Protein AF-A0A482VJL3-F1 (afdb_monomer_lite)

Radius of gyration: 23.74 Å; chains: 1; bounding box: 54×58×51 Å

Sequence (150 aa):
MANFPRLYEHLLQVDWSFLYTYSNVNMACEITSKVSSTYPPWFTLKIITLLKQKEILHKRYKFSGYQLSYNEFKNLRVLIKSLISSSFRAYILKIENEIKVDPKKFWSFIKSKLYLNGVSYNKPQDILNAFAHFFSSIHVLSSPVNTIDG

Secondary structure (DSSP, 8-state):
---HHHHHHHHHHS--GGGGG-S-HHHHHHHHS----SS-TT--HHHHHHHHHHHHHHHHHHHH--HHHHHHHHHHHHHHHHHHHHHHHHHHHHHHHHHHH-HHHHHHHHHHH-EETTEE--SHHHHHHHHHHHHHHHHHTT--------

Foldseek 3Di:
DDDVVVVVVVVVPDDPVVVVVDPDPVVVVVVVPPPPPPDDPLDDPVLVVLVVLLVVLVVVCVVPVDVVSVVVNVVSVVVSVVSSVVSVVVVVVVVVVVCVVCVVVVVVVLQVVPCPVNDRDPDPVVSVVVVVVVVCVVPVVPDPPPPDDD

Organism: Asbolus verrucosus (NCBI:txid1661398)

pLDDT: mean 75.66, std 16.47, range [39.53, 97.31]

Structure (mmCIF, N/CA/C/O backbone):
data_AF-A0A482VJL3-F1
#
_entry.id   AF-A0A482VJL3-F1
#
loop_
_atom_site.group_PDB
_atom_site.id
_atom_site.type_symbol
_atom_site.label_atom_id
_atom_site.label_alt_id
_atom_site.label_comp_id
_atom_site.label_asym_id
_atom_site.label_entity_id
_atom_site.label_seq_id
_atom_site.pdbx_PDB_ins_code
_atom_site.Cartn_x
_atom_site.Cartn_y
_atom_site.Cartn_z
_atom_site.occupancy
_atom_site.B_iso_or_equiv
_atom_site.auth_seq_id
_atom_site.auth_comp_id
_atom_site.auth_asym_id
_atom_site.auth_atom_id
_atom_site.pdbx_PDB_model_num
ATOM 1 N N . MET A 1 1 ? 8.256 6.132 22.840 1.00 46.94 1 MET A N 1
ATOM 2 C CA . MET A 1 1 ? 9.296 7.178 22.944 1.00 46.94 1 MET A CA 1
ATOM 3 C C . MET A 1 1 ? 10.415 6.820 21.982 1.00 46.94 1 MET A C 1
ATOM 5 O O . MET A 1 1 ? 10.761 5.647 21.916 1.00 46.94 1 MET A O 1
ATOM 9 N N . ALA A 1 2 ? 10.902 7.766 21.179 1.00 51.94 2 ALA A N 1
ATOM 10 C CA . ALA A 1 2 ? 12.031 7.514 20.283 1.00 51.94 2 ALA A CA 1
ATOM 11 C C . ALA A 1 2 ? 13.329 7.397 21.105 1.00 51.94 2 ALA A C 1
ATOM 13 O O . ALA A 1 2 ? 13.525 8.156 22.052 1.00 51.94 2 ALA A O 1
ATOM 14 N N . ASN A 1 3 ? 14.182 6.423 20.777 1.00 65.81 3 ASN A N 1
ATOM 15 C CA . ASN A 1 3 ? 15.443 6.174 21.479 1.00 65.81 3 ASN A CA 1
ATOM 16 C C . ASN A 1 3 ? 16.564 6.998 20.826 1.00 65.81 3 ASN A C 1
ATOM 18 O O . ASN A 1 3 ? 17.280 6.521 19.947 1.00 65.81 3 ASN A O 1
ATOM 22 N N . PHE A 1 4 ? 16.654 8.265 21.229 1.00 77.19 4 PHE A N 1
ATOM 23 C CA . PHE A 1 4 ? 17.652 9.217 20.737 1.00 77.19 4 PHE A CA 1
ATOM 24 C C . PHE A 1 4 ? 19.110 8.837 21.060 1.00 77.19 4 PHE A C 1
ATOM 26 O O . PHE A 1 4 ? 19.948 9.023 20.180 1.00 77.19 4 PHE A O 1
ATOM 33 N N . PRO A 1 5 ? 19.439 8.250 22.231 1.00 81.00 5 PRO A N 1
ATOM 34 C CA . PRO A 1 5 ? 20.808 7.810 22.519 1.00 81.00 5 PRO A CA 1
ATOM 35 C C . PRO A 1 5 ? 21.346 6.806 21.494 1.00 81.00 5 PRO A C 1
ATOM 37 O O . PRO A 1 5 ? 22.438 6.975 20.960 1.00 81.00 5 PRO A O 1
ATOM 40 N N . ARG A 1 6 ? 20.533 5.811 21.124 1.00 66.50 6 ARG A N 1
ATOM 41 C CA . ARG A 1 6 ? 20.920 4.784 20.147 1.00 66.50 6 ARG A CA 1
ATOM 42 C C . ARG A 1 6 ? 21.071 5.331 18.724 1.00 66.50 6 ARG A C 1
ATOM 44 O O . ARG A 1 6 ? 21.872 4.819 17.949 1.00 66.50 6 ARG A O 1
ATOM 51 N N . LEU A 1 7 ? 20.303 6.366 18.375 1.00 70.06 7 LEU A N 1
ATOM 52 C CA . LEU A 1 7 ? 20.462 7.084 17.107 1.00 70.06 7 LEU A CA 1
ATOM 53 C C . LEU A 1 7 ? 21.831 7.778 17.050 1.00 70.06 7 LEU A C 1
ATOM 55 O O . LEU A 1 7 ? 22.505 7.721 16.026 1.00 70.06 7 LEU A O 1
ATOM 59 N N . TYR A 1 8 ? 22.235 8.411 18.152 1.00 77.69 8 TYR A N 1
ATOM 60 C CA . TYR A 1 8 ? 23.500 9.132 18.242 1.00 77.69 8 TYR A CA 1
ATOM 61 C C . TYR A 1 8 ? 24.704 8.191 18.128 1.00 77.69 8 TYR A C 1
ATOM 63 O O . TYR A 1 8 ? 25.619 8.461 17.356 1.00 77.69 8 TYR A O 1
ATOM 71 N N . GLU A 1 9 ? 24.659 7.037 18.800 1.00 80.06 9 GLU A N 1
ATOM 72 C CA . GLU A 1 9 ? 25.695 6.004 18.659 1.00 80.06 9 GLU A CA 1
ATOM 73 C C . GLU A 1 9 ? 25.826 5.500 17.218 1.00 80.06 9 GLU A C 1
ATOM 75 O O . GLU A 1 9 ? 26.934 5.382 16.701 1.00 80.06 9 GLU A O 1
ATOM 80 N N . HIS A 1 10 ? 24.701 5.266 16.536 1.00 75.06 10 HIS A N 1
ATOM 81 C CA . HIS A 1 10 ? 24.721 4.865 15.131 1.00 75.06 10 HIS A CA 1
ATOM 82 C C . HIS A 1 10 ? 25.331 5.941 14.226 1.00 75.06 10 HIS A C 1
ATOM 84 O O . HIS A 1 10 ? 26.103 5.605 13.335 1.00 75.06 10 HIS A O 1
ATOM 90 N N . LEU A 1 11 ? 25.016 7.220 14.446 1.00 78.00 11 LEU A N 1
ATOM 91 C CA . LEU A 1 11 ? 25.559 8.324 13.645 1.00 78.00 11 LEU A CA 1
ATOM 92 C C . LEU A 1 11 ? 27.071 8.508 13.836 1.00 78.00 11 LEU A C 1
ATOM 94 O O . LEU A 1 11 ? 27.753 8.899 12.890 1.00 78.00 11 LEU A O 1
ATOM 98 N N . LEU A 1 12 ? 27.591 8.203 15.027 1.00 79.81 12 LEU A N 1
ATOM 99 C CA . LEU A 1 12 ? 29.025 8.246 15.324 1.00 79.81 12 LEU A CA 1
ATOM 100 C C . LEU A 1 12 ? 29.810 7.095 14.679 1.00 79.81 12 LEU A C 1
ATOM 102 O O . LEU A 1 12 ? 30.992 7.256 14.395 1.00 79.81 12 LEU A O 1
ATOM 106 N N . GLN A 1 13 ? 29.170 5.945 14.456 1.00 80.38 13 GLN A N 1
ATOM 107 C CA . GLN A 1 13 ? 29.799 4.766 13.846 1.00 80.38 13 GLN A CA 1
ATOM 108 C C . GLN A 1 13 ? 29.743 4.763 12.313 1.00 80.38 13 GLN A C 1
ATOM 110 O O . GLN A 1 13 ? 30.404 3.941 11.678 1.00 80.38 13 GLN A O 1
ATOM 115 N N . VAL A 1 14 ? 28.947 5.646 11.705 1.00 79.81 14 VAL A N 1
ATOM 116 C CA . VAL A 1 14 ? 28.896 5.788 10.248 1.00 79.81 14 VAL A CA 1
ATOM 117 C C . VAL A 1 14 ? 30.185 6.449 9.770 1.00 79.81 14 VAL A C 1
ATOM 119 O O . VAL A 1 14 ? 30.550 7.526 10.231 1.00 79.81 14 VAL A O 1
ATOM 122 N N . ASP A 1 15 ? 30.865 5.805 8.824 1.00 79.31 15 ASP A N 1
ATOM 123 C CA . ASP A 1 15 ? 32.003 6.405 8.141 1.00 79.31 15 ASP A CA 1
ATOM 124 C C . ASP A 1 15 ? 31.515 7.525 7.212 1.00 79.31 15 ASP A C 1
ATOM 126 O O . ASP A 1 15 ? 30.824 7.281 6.221 1.00 79.31 15 ASP A O 1
ATOM 130 N N . TRP A 1 16 ? 31.866 8.764 7.551 1.00 77.88 16 TRP A N 1
ATOM 131 C CA . TRP A 1 16 ? 31.518 9.963 6.790 1.00 77.88 16 TRP A CA 1
ATOM 132 C C . TRP A 1 16 ? 32.571 10.328 5.739 1.00 77.88 16 TRP A C 1
ATOM 134 O O . TRP A 1 16 ? 32.409 11.336 5.049 1.00 77.88 16 TRP A O 1
ATOM 144 N N . SER A 1 17 ? 33.629 9.522 5.578 1.00 78.06 17 SER A N 1
ATOM 145 C CA . SER A 1 17 ? 34.719 9.765 4.626 1.00 78.06 17 SER A CA 1
ATOM 146 C C . SER A 1 17 ? 34.216 9.985 3.192 1.00 78.06 17 SER A C 1
ATOM 148 O O . SER A 1 17 ? 34.759 10.809 2.454 1.00 78.06 17 SER A O 1
ATOM 150 N N . PHE A 1 18 ? 33.104 9.338 2.820 1.00 70.69 18 PHE A N 1
ATOM 151 C CA . PHE A 1 18 ? 32.463 9.504 1.516 1.00 70.69 18 PHE A CA 1
ATOM 152 C C . PHE A 1 18 ? 32.008 10.946 1.240 1.00 70.69 18 PHE A C 1
ATOM 154 O O . PHE A 1 18 ? 31.962 11.343 0.078 1.00 70.69 18 PHE A O 1
ATOM 161 N N . LEU A 1 19 ? 31.705 11.763 2.255 1.00 64.62 19 LEU A N 1
ATOM 162 C CA . LEU A 1 19 ? 31.298 13.159 2.051 1.00 64.62 19 LEU A CA 1
ATOM 163 C C . LEU A 1 19 ? 32.433 14.026 1.496 1.00 64.62 19 LEU A C 1
ATOM 165 O O . LEU A 1 19 ? 32.165 14.950 0.734 1.00 64.62 19 LEU A O 1
ATOM 169 N N . TYR A 1 20 ? 33.690 13.684 1.787 1.00 70.50 20 TYR A N 1
ATOM 170 C CA . TYR A 1 20 ? 34.852 14.386 1.234 1.00 70.50 20 TYR A CA 1
ATOM 171 C C . TYR A 1 20 ? 35.055 14.124 -0.262 1.00 70.50 20 TYR A C 1
ATOM 173 O O . TYR A 1 20 ? 35.811 14.841 -0.912 1.00 70.50 20 TYR A O 1
ATOM 181 N N . THR A 1 21 ? 34.366 13.129 -0.830 1.00 71.31 21 THR A N 1
ATOM 182 C CA . THR A 1 21 ? 34.386 12.875 -2.279 1.00 71.31 21 THR A CA 1
ATOM 183 C C . THR A 1 21 ? 33.488 13.840 -3.059 1.00 71.31 21 THR A C 1
ATOM 185 O O . THR A 1 21 ? 33.606 13.933 -4.281 1.00 71.31 21 THR A O 1
ATOM 188 N N . TYR A 1 22 ? 32.629 14.606 -2.373 1.00 62.12 22 TYR A N 1
ATOM 189 C CA . TYR A 1 22 ? 31.725 15.571 -2.993 1.00 62.12 22 TYR A CA 1
ATOM 190 C C . TYR A 1 22 ? 32.236 16.998 -2.778 1.00 62.12 22 TYR A C 1
ATOM 192 O O . TYR A 1 22 ? 32.233 17.525 -1.671 1.00 62.12 22 TYR A O 1
ATOM 200 N N . SER A 1 23 ? 32.622 17.663 -3.866 1.00 65.75 23 SER A N 1
ATOM 201 C CA . SER A 1 23 ? 33.050 19.070 -3.855 1.00 65.75 23 SER A CA 1
ATOM 202 C C . SER A 1 23 ? 31.891 20.065 -3.712 1.00 65.75 23 SER A C 1
ATOM 204 O O . SER A 1 23 ? 32.115 21.248 -3.466 1.00 65.75 23 SER A O 1
ATOM 206 N N . ASN A 1 24 ? 30.645 19.603 -3.870 1.00 68.25 24 ASN A N 1
ATOM 207 C CA . ASN A 1 24 ? 29.449 20.437 -3.839 1.00 68.25 24 ASN A CA 1
ATOM 208 C C . ASN A 1 24 ? 28.467 19.943 -2.768 1.00 68.25 24 ASN A C 1
ATOM 210 O O . ASN A 1 24 ? 27.907 18.851 -2.877 1.00 68.25 24 ASN A O 1
ATOM 214 N N . VAL A 1 25 ? 28.218 20.789 -1.768 1.00 64.38 25 VAL A N 1
ATOM 215 C CA . VAL A 1 25 ? 27.311 20.529 -0.636 1.00 64.38 25 VAL A CA 1
ATOM 216 C C . VAL A 1 25 ? 25.893 20.169 -1.102 1.00 64.38 25 VAL A C 1
ATOM 218 O O . VAL A 1 25 ? 25.231 19.334 -0.487 1.00 64.38 25 VAL A O 1
ATOM 221 N N . ASN A 1 26 ? 25.443 20.713 -2.238 1.00 66.94 26 ASN A N 1
ATOM 222 C CA . ASN A 1 26 ? 24.121 20.406 -2.787 1.00 66.94 26 ASN A CA 1
ATOM 223 C C . ASN A 1 26 ? 24.018 18.964 -3.317 1.00 66.94 26 ASN A C 1
ATOM 225 O O . ASN A 1 26 ? 22.965 18.348 -3.167 1.00 66.94 26 ASN A O 1
ATOM 229 N N . MET A 1 27 ? 25.105 18.388 -3.855 1.00 61.97 27 MET A N 1
ATOM 230 C CA . MET A 1 27 ? 25.125 16.974 -4.272 1.00 61.97 27 MET A CA 1
ATOM 231 C C . MET A 1 27 ? 25.057 16.021 -3.072 1.00 61.97 27 MET A C 1
ATOM 233 O O . MET A 1 27 ? 24.396 14.987 -3.141 1.00 61.97 27 MET A O 1
ATOM 237 N N . ALA A 1 28 ? 25.680 16.381 -1.947 1.00 56.81 28 ALA A N 1
ATOM 238 C CA . ALA A 1 28 ? 25.589 15.591 -0.720 1.00 56.81 28 ALA A CA 1
ATOM 239 C C . ALA A 1 28 ? 24.162 15.601 -0.125 1.00 56.81 28 ALA A C 1
ATOM 241 O O . ALA A 1 28 ? 23.681 14.571 0.354 1.00 56.81 28 ALA A O 1
ATOM 242 N N . CYS A 1 29 ? 23.448 16.731 -0.214 1.00 57.81 29 CYS A N 1
ATOM 243 C CA . CYS A 1 29 ? 22.054 16.860 0.236 1.00 57.81 29 CYS A CA 1
ATOM 244 C C . CYS A 1 29 ? 21.039 16.058 -0.607 1.00 57.81 29 CYS A C 1
ATOM 246 O O . CYS A 1 29 ? 20.023 15.602 -0.076 1.00 57.81 29 CYS A O 1
ATOM 248 N N . GLU A 1 30 ? 21.279 15.832 -1.903 1.00 58.09 30 GLU A N 1
ATOM 249 C CA . GLU A 1 30 ? 20.399 14.985 -2.734 1.00 58.09 30 GLU A CA 1
ATOM 250 C C . GLU A 1 30 ? 20.393 13.514 -2.290 1.00 58.09 30 GLU A C 1
ATOM 252 O O . GLU A 1 30 ? 19.379 12.821 -2.409 1.00 58.09 30 GLU A O 1
ATOM 257 N N . ILE A 1 31 ? 21.508 13.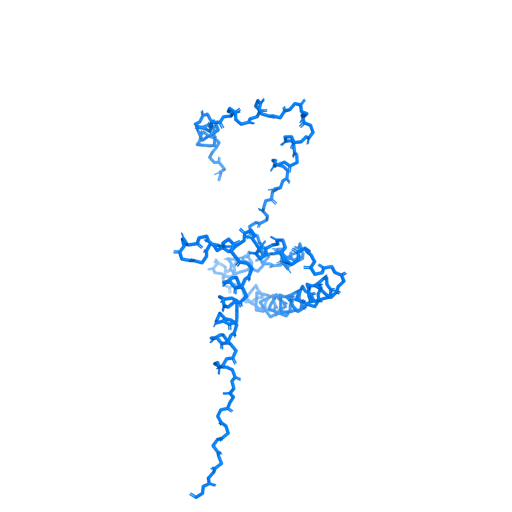028 -1.741 1.00 57.28 31 ILE A N 1
ATOM 258 C CA . ILE A 1 31 ? 21.644 11.638 -1.291 1.00 57.28 31 ILE A CA 1
ATOM 259 C C . ILE A 1 31 ? 20.891 11.426 0.029 1.00 57.28 31 ILE A C 1
ATOM 261 O O . ILE A 1 31 ? 20.217 10.411 0.203 1.00 57.28 31 ILE A O 1
ATOM 265 N N . THR A 1 32 ? 20.952 12.397 0.944 1.00 51.97 32 THR A N 1
ATOM 266 C CA . THR A 1 32 ? 20.336 12.305 2.279 1.00 51.97 32 THR A CA 1
ATOM 267 C C . THR A 1 32 ? 18.846 12.663 2.289 1.00 51.97 32 THR A C 1
ATOM 269 O O . THR A 1 32 ? 18.114 12.218 3.172 1.00 51.97 32 THR A O 1
ATOM 272 N N . SER A 1 33 ? 18.364 13.411 1.290 1.00 52.94 33 SER A N 1
ATOM 273 C CA . SER A 1 33 ? 16.950 13.803 1.153 1.00 52.94 33 SER A CA 1
ATOM 274 C C . SER A 1 33 ? 16.058 12.750 0.488 1.00 52.94 33 SER A C 1
ATOM 276 O O . SER A 1 33 ? 14.830 12.875 0.528 1.00 52.94 33 SER A O 1
ATOM 278 N N . LYS A 1 34 ? 16.624 11.660 -0.051 1.00 52.72 34 LYS A N 1
ATOM 279 C CA . LYS A 1 34 ? 15.858 10.457 -0.416 1.00 52.72 34 LYS A CA 1
ATOM 280 C C . LYS A 1 34 ? 15.434 9.711 0.846 1.00 52.72 34 LYS A C 1
ATOM 282 O O . LYS A 1 34 ? 15.902 8.613 1.142 1.00 52.72 34 LYS A O 1
ATOM 287 N N . VAL A 1 35 ? 14.490 10.292 1.582 1.00 51.25 35 VAL A N 1
ATOM 288 C CA . VAL A 1 35 ? 13.741 9.571 2.608 1.00 51.25 35 VAL A CA 1
ATOM 289 C C . VAL A 1 35 ? 12.961 8.484 1.879 1.00 51.25 35 VAL A C 1
ATOM 291 O O . VAL A 1 35 ? 11.911 8.729 1.284 1.00 51.25 35 VAL A O 1
ATOM 294 N N . SER A 1 36 ? 13.527 7.280 1.855 1.00 53.78 36 SER A N 1
ATOM 295 C CA . SER A 1 36 ? 12.839 6.116 1.320 1.00 53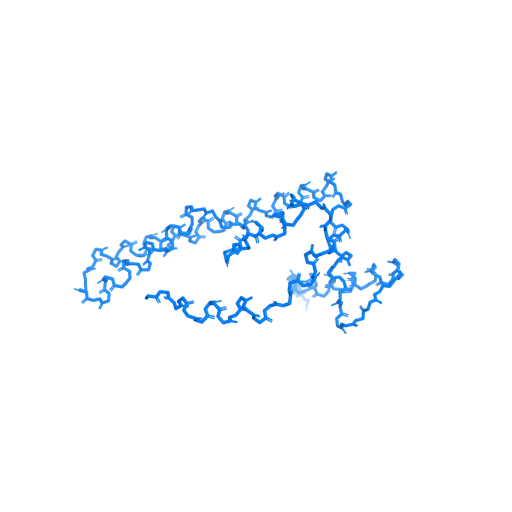.78 36 SER A CA 1
ATOM 296 C C . SER A 1 36 ? 11.572 5.917 2.146 1.00 53.78 36 SER A C 1
ATOM 298 O O . SER A 1 36 ? 11.604 5.674 3.352 1.00 53.78 36 SER A O 1
ATOM 300 N N . SER A 1 37 ? 10.424 6.122 1.506 1.00 66.56 37 SER A N 1
ATOM 301 C CA . SER A 1 37 ? 9.150 5.806 2.128 1.00 66.56 37 SER A CA 1
ATOM 302 C C . SER A 1 37 ? 9.170 4.325 2.501 1.00 66.56 37 SER A C 1
ATOM 304 O O . SER A 1 37 ? 9.371 3.471 1.641 1.00 66.56 37 SER A O 1
ATOM 306 N N . THR A 1 38 ? 8.921 4.009 3.774 1.00 84.19 38 THR A N 1
ATOM 307 C CA . THR A 1 38 ? 8.700 2.622 4.225 1.00 84.19 38 THR A CA 1
ATOM 308 C C . THR A 1 38 ? 7.488 1.991 3.529 1.00 84.19 38 THR A C 1
ATOM 310 O O . THR A 1 38 ? 7.335 0.773 3.508 1.00 84.19 38 THR A O 1
ATOM 313 N N . TYR A 1 39 ? 6.609 2.820 2.961 1.00 83.62 39 TYR A N 1
ATOM 314 C CA . TYR A 1 39 ? 5.463 2.377 2.184 1.00 83.62 39 TYR A CA 1
ATOM 315 C C . TYR A 1 39 ? 5.821 2.208 0.708 1.00 83.62 39 TYR A C 1
ATOM 317 O O . TYR A 1 39 ? 6.594 3.014 0.179 1.00 83.62 39 TYR A O 1
ATOM 325 N N . PRO A 1 40 ? 5.196 1.235 0.022 1.00 85.88 40 PRO A N 1
ATOM 326 C CA . PRO A 1 40 ? 5.362 1.061 -1.411 1.00 85.88 40 PRO A CA 1
ATOM 327 C C . PRO A 1 40 ? 5.078 2.345 -2.206 1.00 85.88 40 PRO A C 1
ATOM 329 O O . PRO A 1 40 ? 4.226 3.139 -1.805 1.00 85.88 40 PRO A O 1
ATOM 332 N N . PRO A 1 41 ? 5.708 2.534 -3.376 1.00 86.06 41 PRO A N 1
ATOM 333 C CA . PRO A 1 41 ? 5.583 3.763 -4.164 1.00 86.06 41 PRO A CA 1
ATOM 334 C C . PRO A 1 41 ? 4.161 4.042 -4.683 1.00 86.06 41 PRO A C 1
ATOM 336 O O . PRO A 1 41 ? 3.842 5.180 -5.011 1.00 86.06 41 PRO A O 1
ATOM 339 N N . TRP A 1 42 ? 3.283 3.033 -4.735 1.00 89.75 42 TRP A N 1
ATOM 340 C CA . TRP A 1 42 ? 1.869 3.195 -5.100 1.00 89.75 42 TRP A CA 1
ATOM 341 C C . TRP A 1 42 ? 0.953 3.528 -3.909 1.00 89.75 42 TRP A C 1
ATOM 343 O O . TRP A 1 42 ? -0.266 3.625 -4.074 1.00 89.75 42 TRP A O 1
ATOM 353 N N . PHE A 1 43 ? 1.491 3.682 -2.696 1.00 91.50 43 PHE A N 1
ATOM 354 C CA . PHE A 1 43 ? 0.712 4.117 -1.538 1.00 91.50 43 PHE A CA 1
ATOM 355 C C . PHE A 1 43 ? 0.626 5.640 -1.511 1.00 91.50 43 PHE A C 1
ATOM 357 O O . PHE A 1 43 ? 1.625 6.345 -1.415 1.00 91.50 43 PHE A O 1
ATOM 364 N N . THR A 1 44 ? -0.598 6.154 -1.538 1.00 91.31 44 THR A N 1
ATOM 365 C CA . THR A 1 44 ? -0.857 7.582 -1.359 1.00 91.31 44 THR A CA 1
ATOM 366 C C . THR A 1 44 ? -0.932 7.935 0.123 1.00 91.31 44 THR A C 1
ATOM 368 O O . THR A 1 44 ? -1.248 7.086 0.963 1.00 91.31 44 THR A O 1
ATOM 371 N N . LEU A 1 45 ? -0.737 9.216 0.455 1.00 91.00 45 LEU A N 1
ATOM 372 C CA . LEU A 1 45 ? -0.930 9.721 1.821 1.00 91.00 45 LEU A CA 1
ATOM 373 C C . LEU A 1 45 ? -2.301 9.329 2.387 1.00 91.00 45 LEU A C 1
ATOM 375 O O . LEU A 1 45 ? -2.393 8.938 3.546 1.00 91.00 45 LEU A O 1
ATOM 379 N N . LYS A 1 46 ? -3.344 9.335 1.548 1.00 93.44 46 LYS A N 1
ATOM 380 C CA . LYS A 1 46 ? -4.696 8.893 1.911 1.00 93.44 46 LYS A CA 1
ATOM 381 C C . LYS A 1 46 ? -4.747 7.421 2.338 1.00 93.44 46 LYS A C 1
ATOM 383 O O . LYS A 1 46 ? -5.396 7.094 3.324 1.00 93.44 46 LYS A O 1
ATOM 388 N N . ILE A 1 47 ? -4.074 6.520 1.621 1.00 94.31 47 ILE A N 1
ATOM 389 C CA . ILE A 1 47 ? -4.016 5.098 2.004 1.00 94.31 47 ILE A CA 1
ATOM 390 C C . ILE A 1 47 ? -3.311 4.951 3.357 1.00 94.31 47 ILE A C 1
ATOM 392 O O . ILE A 1 47 ? -3.782 4.221 4.228 1.00 94.31 47 ILE A O 1
ATOM 396 N N . ILE A 1 48 ? -2.215 5.686 3.554 1.00 93.88 48 ILE A N 1
ATOM 397 C CA . ILE A 1 48 ? -1.425 5.649 4.789 1.00 93.88 48 ILE A CA 1
ATOM 398 C C . ILE A 1 48 ? -2.238 6.175 5.982 1.00 93.88 48 ILE A C 1
ATOM 400 O O . ILE A 1 48 ? -2.229 5.562 7.051 1.00 93.88 48 ILE A O 1
ATOM 404 N N . THR A 1 49 ? -2.966 7.284 5.826 1.00 94.69 49 THR A N 1
ATOM 405 C CA . THR A 1 49 ? -3.813 7.832 6.897 1.00 94.69 49 THR A CA 1
ATOM 406 C C . THR A 1 49 ? -4.955 6.885 7.249 1.00 94.69 49 THR A C 1
ATOM 408 O O . THR A 1 49 ? -5.169 6.617 8.432 1.00 94.69 49 THR A O 1
ATOM 411 N N . LEU A 1 50 ? -5.623 6.299 6.251 1.00 94.94 50 LEU A N 1
ATOM 412 C CA . LEU A 1 50 ? -6.693 5.323 6.471 1.00 94.94 50 LEU A CA 1
ATOM 413 C C . LEU A 1 50 ? -6.179 4.051 7.160 1.00 94.94 50 LEU A C 1
ATOM 415 O O . LEU A 1 50 ? -6.847 3.531 8.051 1.00 94.94 50 LEU A O 1
ATOM 419 N N . LEU A 1 51 ? -4.981 3.566 6.813 1.00 94.81 51 LEU A N 1
ATOM 420 C CA . LEU A 1 51 ? -4.352 2.433 7.504 1.00 94.81 51 LEU A CA 1
ATOM 421 C C . LEU A 1 51 ? -4.139 2.725 8.991 1.00 94.81 51 LEU A C 1
ATOM 423 O O . LEU A 1 51 ? -4.499 1.898 9.829 1.00 94.81 51 LEU A O 1
ATOM 427 N N . LYS A 1 52 ? -3.628 3.915 9.329 1.00 94.50 52 LYS A N 1
ATOM 428 C CA . LYS A 1 52 ? -3.462 4.343 10.728 1.00 94.50 52 LYS A CA 1
ATOM 429 C C . LYS A 1 52 ? -4.807 4.430 11.453 1.00 94.50 52 LYS A C 1
ATOM 431 O O . LYS A 1 52 ? -4.937 3.905 12.556 1.00 94.50 52 LYS A O 1
ATOM 436 N N . GLN A 1 53 ? -5.816 5.037 10.828 1.00 94.56 53 GLN A N 1
ATOM 437 C CA . GLN A 1 53 ? -7.169 5.144 11.391 1.00 94.56 53 GLN A CA 1
ATOM 438 C C . GLN A 1 53 ? -7.805 3.769 11.630 1.00 94.56 53 GLN A C 1
ATOM 440 O O . GLN A 1 53 ? -8.356 3.522 12.703 1.00 94.56 53 GLN A O 1
ATOM 445 N N . LYS A 1 54 ? -7.657 2.840 10.679 1.00 95.69 54 LYS A N 1
ATOM 446 C CA . LYS A 1 54 ? -8.108 1.451 10.816 1.00 95.69 54 LYS A CA 1
ATOM 447 C C . LYS A 1 54 ? -7.470 0.774 12.033 1.00 95.69 54 LYS A C 1
ATOM 449 O O . LYS A 1 54 ? -8.167 0.087 12.776 1.00 95.69 54 LYS A O 1
ATOM 454 N N . GLU A 1 55 ? -6.166 0.949 12.249 1.00 94.69 55 GLU A N 1
ATOM 455 C CA . GLU A 1 55 ? -5.487 0.387 13.427 1.00 94.69 55 GLU A CA 1
ATOM 456 C C . GLU A 1 55 ? -5.998 0.988 14.741 1.00 94.69 55 GLU A C 1
ATOM 458 O O . GLU A 1 55 ? -6.206 0.257 15.709 1.00 94.69 55 GLU A O 1
ATOM 463 N N . ILE A 1 56 ? -6.252 2.299 14.779 1.00 94.50 56 ILE A N 1
ATOM 464 C CA . ILE A 1 56 ? -6.809 2.972 15.962 1.00 94.50 56 ILE A CA 1
ATOM 465 C C . ILE A 1 56 ? -8.195 2.412 16.302 1.00 94.50 56 ILE A C 1
ATOM 467 O O . ILE A 1 56 ? -8.441 2.057 17.454 1.00 94.50 56 ILE A O 1
ATOM 471 N N . LEU A 1 57 ? -9.082 2.277 15.312 1.00 93.38 57 LEU A N 1
ATOM 472 C CA . LEU A 1 57 ? -10.431 1.740 15.519 1.00 93.38 57 LEU A CA 1
ATOM 473 C C . LEU A 1 57 ? -10.417 0.280 15.967 1.00 93.38 57 LEU A C 1
ATOM 475 O O . LEU A 1 57 ? -11.175 -0.094 16.858 1.00 93.38 57 LEU A O 1
ATOM 479 N N . HIS A 1 58 ? -9.519 -0.534 15.411 1.00 92.56 58 HIS A N 1
ATOM 480 C CA . HIS A 1 58 ? -9.371 -1.922 15.836 1.00 92.56 58 HIS A CA 1
ATOM 481 C C . HIS A 1 58 ? -8.883 -2.026 17.284 1.00 92.56 58 HIS A C 1
ATOM 483 O O . HIS A 1 58 ? -9.420 -2.819 18.055 1.00 92.56 58 HIS A O 1
ATOM 489 N N . LYS A 1 59 ? -7.900 -1.202 17.675 1.00 93.75 59 LYS A N 1
ATOM 490 C CA . LYS A 1 59 ? -7.431 -1.117 19.066 1.00 93.75 59 LYS A CA 1
ATOM 491 C C . LYS A 1 59 ? -8.541 -0.652 20.004 1.00 93.75 59 LYS A C 1
ATOM 493 O O . LYS A 1 59 ? -8.730 -1.264 21.049 1.00 93.75 59 LYS A O 1
ATOM 498 N N . ARG A 1 60 ? -9.300 0.378 19.613 1.00 91.44 60 ARG A N 1
ATOM 499 C CA . ARG A 1 60 ? -10.456 0.868 20.374 1.00 91.44 60 ARG A CA 1
ATOM 500 C C . ARG A 1 60 ? -11.491 -0.237 20.563 1.00 91.44 60 ARG A C 1
ATOM 502 O O . ARG A 1 60 ? -11.871 -0.483 21.697 1.00 91.44 60 ARG A O 1
ATOM 509 N N . TYR A 1 61 ? -11.878 -0.942 19.499 1.00 93.56 61 TYR A N 1
ATOM 510 C CA . TYR A 1 61 ? -12.803 -2.074 19.595 1.00 93.56 61 TYR A CA 1
ATOM 511 C C . TYR A 1 61 ? -12.278 -3.175 20.523 1.00 93.56 61 TYR A C 1
ATOM 513 O O . TYR A 1 61 ? -13.017 -3.645 21.377 1.00 93.56 61 TYR A O 1
ATOM 521 N N . LYS A 1 62 ? -10.999 -3.554 20.413 1.00 93.25 62 LYS A N 1
ATOM 522 C CA . LYS A 1 62 ? -10.406 -4.562 21.306 1.00 93.25 62 LYS A CA 1
ATOM 523 C C . LYS A 1 62 ? -10.418 -4.149 22.777 1.00 93.25 62 LYS A C 1
ATOM 525 O O . LYS A 1 62 ? -10.487 -5.019 23.633 1.00 93.25 62 LYS A O 1
ATOM 530 N N . PHE A 1 63 ? -10.315 -2.853 23.056 1.00 92.06 63 PHE A N 1
ATOM 531 C CA . PHE A 1 63 ? -10.312 -2.331 24.418 1.00 92.06 63 PHE A CA 1
ATOM 532 C C . PHE A 1 63 ? -11.726 -2.150 24.985 1.00 92.06 63 PHE A C 1
ATOM 534 O O . PHE A 1 63 ? -11.984 -2.559 26.108 1.00 92.06 63 PHE A O 1
ATOM 541 N N . SER A 1 64 ? -12.641 -1.536 24.227 1.00 91.12 64 SER A N 1
ATOM 542 C CA . SER A 1 64 ? -13.975 -1.164 24.721 1.00 91.12 64 SER A CA 1
ATOM 543 C C . SER A 1 64 ? -15.101 -2.119 24.321 1.00 91.12 64 SER A C 1
ATOM 545 O O . SER A 1 64 ? -16.210 -1.976 24.822 1.00 91.12 64 SER A O 1
ATOM 547 N N . GLY A 1 65 ? -14.873 -3.034 23.375 1.00 89.38 65 GLY A N 1
ATOM 548 C CA . GLY A 1 65 ? -15.912 -3.896 22.798 1.00 89.38 65 GLY A CA 1
ATOM 549 C C . GLY A 1 65 ? -16.952 -3.153 21.948 1.00 89.38 65 GLY A C 1
ATOM 550 O O . GLY A 1 65 ? -17.959 -3.738 21.557 1.00 89.38 65 GLY A O 1
ATOM 551 N N . TYR A 1 66 ? -16.748 -1.863 21.653 1.00 90.38 66 TYR A N 1
ATOM 552 C CA . TYR A 1 66 ? -17.789 -1.038 21.042 1.00 90.38 66 TYR A CA 1
ATOM 553 C C . TYR A 1 66 ? -18.047 -1.395 19.572 1.00 90.38 66 TYR A C 1
ATOM 555 O O . TYR A 1 66 ? -17.181 -1.225 18.707 1.00 90.38 66 TYR A O 1
ATOM 563 N N . GLN A 1 67 ? -19.271 -1.831 19.275 1.00 92.94 67 GLN A N 1
ATOM 564 C CA . GLN A 1 67 ? -19.620 -2.392 17.970 1.00 92.94 67 GLN A CA 1
ATOM 565 C C . GLN A 1 67 ? -19.543 -1.380 16.819 1.00 92.94 67 GLN A C 1
ATOM 567 O O . GLN A 1 67 ? -19.181 -1.756 15.703 1.00 92.94 67 GLN A O 1
ATOM 572 N N . LEU A 1 68 ? -19.806 -0.090 17.069 1.00 92.62 68 LEU A N 1
ATOM 573 C CA . LEU A 1 68 ? -19.645 0.930 16.023 1.00 92.62 68 LEU A CA 1
ATOM 574 C C . LEU A 1 68 ? -18.189 1.022 15.553 1.00 92.62 68 LEU A C 1
ATOM 576 O O . LEU A 1 68 ? -17.941 1.059 14.352 1.00 92.62 68 LEU A O 1
ATOM 580 N N . SER A 1 69 ? -17.218 0.954 16.473 1.00 87.69 69 SER A N 1
ATOM 581 C CA . SER A 1 69 ? -15.793 0.965 16.112 1.00 87.69 69 SER A CA 1
ATOM 582 C C . SER A 1 69 ? -15.399 -0.254 15.275 1.00 87.69 69 SER A C 1
ATOM 584 O O . SER A 1 69 ? -14.546 -0.150 14.393 1.00 87.69 69 SER A O 1
ATOM 586 N N . TYR A 1 70 ? -16.038 -1.404 15.503 1.00 94.06 70 TYR A N 1
ATOM 587 C CA . TYR A 1 70 ? -15.825 -2.599 14.690 1.00 94.06 70 TYR A CA 1
ATOM 588 C C . TYR A 1 70 ? -16.436 -2.487 13.288 1.00 94.06 70 TYR A C 1
ATOM 590 O O . TYR A 1 70 ? -15.796 -2.862 12.301 1.00 94.06 70 TYR A O 1
ATOM 598 N N . ASN A 1 71 ? -17.646 -1.936 13.180 1.00 95.38 71 ASN A N 1
ATOM 599 C CA . ASN A 1 71 ? -18.291 -1.692 11.890 1.00 95.38 71 ASN A CA 1
ATOM 600 C C . ASN A 1 71 ? -17.493 -0.684 11.052 1.00 95.38 71 ASN A C 1
ATOM 602 O O . ASN A 1 71 ? -17.206 -0.943 9.883 1.00 95.38 71 ASN A O 1
ATOM 606 N N . GLU A 1 72 ? -17.037 0.414 11.657 1.00 94.88 72 GLU A N 1
ATOM 607 C CA . GLU A 1 72 ? -16.155 1.378 10.991 1.00 94.88 72 GLU A CA 1
ATOM 608 C C . GLU A 1 72 ? -14.823 0.743 10.570 1.00 94.88 72 GLU A C 1
ATOM 610 O O . GLU A 1 72 ? -14.369 0.945 9.443 1.00 94.88 72 GLU A O 1
ATOM 615 N N . PHE A 1 73 ? -14.219 -0.094 11.421 1.00 95.25 73 PHE A N 1
ATOM 616 C CA . PHE A 1 73 ? -13.019 -0.857 11.070 1.00 95.25 73 PHE A CA 1
ATOM 617 C C . PHE A 1 73 ? -13.232 -1.745 9.833 1.00 95.25 73 PHE A C 1
ATOM 619 O O . PHE A 1 73 ? -12.381 -1.765 8.935 1.00 95.25 73 PHE A O 1
ATOM 626 N N . LYS A 1 74 ? -14.359 -2.468 9.760 1.00 96.19 74 LYS A N 1
ATOM 627 C CA . LYS A 1 74 ? -14.715 -3.297 8.598 1.00 96.19 74 LYS A CA 1
ATOM 628 C C . LYS A 1 74 ? -14.844 -2.452 7.334 1.00 96.19 74 LYS A C 1
ATOM 630 O O . LYS A 1 74 ? -14.236 -2.794 6.318 1.00 96.19 74 LYS A O 1
ATOM 635 N N . ASN A 1 75 ? -15.558 -1.331 7.418 1.00 96.88 75 ASN A N 1
ATOM 636 C CA . ASN A 1 75 ? -15.751 -0.415 6.296 1.00 96.88 75 ASN A CA 1
ATOM 637 C C . ASN A 1 75 ? -14.411 0.138 5.792 1.00 96.88 75 ASN A C 1
ATOM 639 O O . ASN A 1 75 ? -14.125 0.086 4.593 1.00 96.88 75 ASN A O 1
ATOM 643 N N . LEU A 1 76 ? -13.532 0.568 6.705 1.00 96.62 76 LEU A N 1
ATOM 644 C CA . LEU A 1 76 ? -12.190 1.028 6.351 1.00 96.62 76 LEU A CA 1
ATOM 645 C C . LEU A 1 76 ? -11.350 -0.070 5.702 1.00 96.62 76 LEU A C 1
ATOM 647 O O . LEU A 1 76 ? -10.630 0.205 4.746 1.00 96.62 76 LEU A O 1
ATOM 651 N N . ARG A 1 77 ? -11.438 -1.321 6.169 1.00 96.12 77 ARG A N 1
ATOM 652 C CA . ARG A 1 77 ? -10.695 -2.439 5.568 1.00 96.12 77 ARG A CA 1
ATOM 653 C C . ARG A 1 77 ? -11.088 -2.655 4.104 1.00 96.12 77 ARG A C 1
ATOM 655 O O . ARG A 1 77 ? -10.204 -2.856 3.271 1.00 96.12 77 ARG A O 1
ATOM 662 N N . VAL A 1 78 ? -12.384 -2.597 3.792 1.00 97.25 78 VAL A N 1
ATOM 663 C CA . VAL A 1 78 ? -12.889 -2.727 2.415 1.00 97.25 78 VAL A CA 1
ATOM 664 C C . VAL A 1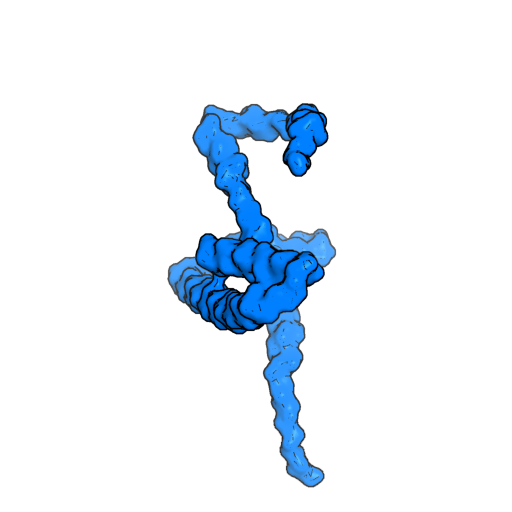 78 ? -12.422 -1.550 1.558 1.00 97.25 78 VAL A C 1
ATOM 666 O O . VAL A 1 78 ? -11.854 -1.760 0.484 1.00 97.25 78 VAL A O 1
ATOM 669 N N . LEU A 1 79 ? -12.572 -0.323 2.064 1.00 97.00 79 LEU A N 1
ATOM 670 C CA . LEU A 1 79 ? -12.143 0.893 1.373 1.00 97.00 79 LEU A CA 1
ATOM 671 C C . LEU A 1 79 ? -10.641 0.877 1.058 1.00 97.00 79 LEU A C 1
ATOM 673 O O . LEU A 1 79 ? -10.241 1.134 -0.075 1.00 97.00 79 LEU A O 1
ATOM 677 N N . ILE A 1 80 ? -9.806 0.540 2.043 1.00 96.94 80 ILE A N 1
ATOM 678 C CA . ILE A 1 80 ? -8.349 0.472 1.885 1.00 96.94 80 ILE A CA 1
ATOM 679 C C . ILE A 1 80 ? -7.969 -0.569 0.831 1.00 96.94 80 ILE A C 1
ATOM 681 O O . ILE A 1 80 ? -7.130 -0.283 -0.019 1.00 96.94 80 ILE A O 1
ATOM 685 N N . LYS A 1 81 ? -8.602 -1.751 0.842 1.00 96.19 81 LYS A N 1
ATOM 686 C CA . LYS A 1 81 ? -8.348 -2.795 -0.164 1.00 96.19 81 LYS A CA 1
ATOM 687 C C . LYS A 1 81 ? -8.635 -2.284 -1.580 1.00 96.19 81 LYS A C 1
ATOM 689 O O . LYS A 1 81 ? -7.812 -2.481 -2.472 1.00 96.19 81 LYS A O 1
ATOM 694 N N . SER A 1 82 ? -9.762 -1.596 -1.766 1.00 97.31 82 SER A N 1
ATOM 695 C CA . SER A 1 82 ? -10.139 -0.998 -3.053 1.00 97.31 82 SER A CA 1
ATOM 696 C C . SER A 1 82 ? -9.154 0.091 -3.499 1.00 97.31 82 SER A C 1
ATOM 698 O O . SER A 1 82 ? -8.685 0.086 -4.641 1.00 97.31 82 SER A O 1
ATOM 700 N N . LEU A 1 83 ? -8.764 0.985 -2.584 1.00 96.06 83 LEU A N 1
ATOM 701 C CA . LEU A 1 83 ? -7.813 2.059 -2.875 1.00 96.06 83 LEU A CA 1
ATOM 702 C C . LEU A 1 83 ? -6.427 1.529 -3.243 1.00 96.06 83 LEU A C 1
ATOM 704 O O . LEU A 1 83 ? -5.849 2.014 -4.209 1.00 96.06 83 LEU A O 1
ATOM 708 N N . ILE A 1 84 ? -5.915 0.531 -2.515 1.00 95.38 84 ILE A N 1
ATOM 709 C CA . ILE A 1 84 ? -4.619 -0.098 -2.815 1.00 95.38 84 ILE A CA 1
ATOM 710 C C . ILE A 1 84 ? -4.658 -0.779 -4.182 1.00 95.38 84 ILE A C 1
ATOM 712 O O . ILE A 1 84 ? -3.728 -0.623 -4.966 1.00 95.38 84 ILE A O 1
ATOM 716 N N . SER A 1 85 ? -5.729 -1.516 -4.488 1.00 94.06 85 SER A N 1
ATOM 717 C CA . SER A 1 85 ? -5.876 -2.168 -5.794 1.00 94.06 85 SER A CA 1
ATOM 718 C C . SER A 1 85 ? -5.893 -1.141 -6.931 1.00 94.06 85 SER A C 1
ATOM 720 O O . SER A 1 85 ? -5.175 -1.289 -7.920 1.00 94.06 85 SER A O 1
ATOM 722 N N . SER A 1 86 ? -6.642 -0.053 -6.750 1.00 95.69 86 SER A N 1
ATOM 723 C CA . SER A 1 86 ? -6.740 1.027 -7.734 1.00 95.69 86 SER A CA 1
ATOM 724 C C . SER A 1 86 ? -5.414 1.766 -7.917 1.00 95.69 86 SER A C 1
ATOM 726 O O . SER A 1 86 ? -5.006 2.026 -9.049 1.00 95.69 86 SER A O 1
ATOM 728 N N . SER A 1 87 ? -4.720 2.086 -6.820 1.00 93.62 87 SER A N 1
ATOM 729 C CA . SER A 1 87 ? -3.446 2.806 -6.871 1.00 93.62 87 SER A CA 1
ATOM 730 C C . SER A 1 87 ? -2.329 1.947 -7.453 1.00 93.62 87 SER A C 1
ATOM 732 O O . SER A 1 87 ? -1.521 2.450 -8.230 1.00 93.62 87 SER A O 1
ATOM 734 N N . PHE A 1 88 ? -2.328 0.646 -7.159 1.00 93.25 88 PHE A N 1
ATOM 735 C CA . PHE A 1 88 ? -1.419 -0.306 -7.782 1.00 93.25 88 PHE A CA 1
ATOM 736 C C . PHE A 1 88 ? -1.650 -0.390 -9.292 1.00 93.25 88 PHE A C 1
ATOM 738 O O . PHE A 1 88 ? -0.702 -0.248 -10.058 1.00 93.25 88 PHE A O 1
ATOM 745 N N . ARG A 1 89 ? -2.906 -0.519 -9.744 1.00 92.38 89 ARG A N 1
ATOM 746 C CA . ARG A 1 89 ? -3.222 -0.538 -11.182 1.00 92.38 89 ARG A CA 1
ATOM 747 C C . ARG A 1 89 ? -2.759 0.740 -11.882 1.00 92.38 89 ARG A C 1
ATOM 749 O O . ARG A 1 89 ? -2.148 0.668 -12.941 1.00 92.38 89 ARG A O 1
ATOM 756 N N . ALA A 1 90 ? -3.020 1.901 -11.283 1.00 92.00 90 ALA A N 1
ATOM 757 C CA . ALA A 1 90 ? -2.576 3.182 -11.828 1.00 92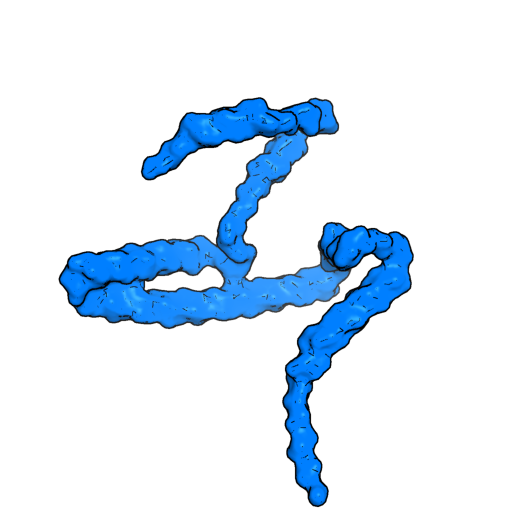.00 90 ALA A CA 1
ATOM 758 C C . ALA A 1 90 ? -1.044 3.283 -11.899 1.00 92.00 90 ALA A C 1
ATOM 760 O O . ALA A 1 90 ? -0.503 3.795 -12.875 1.00 92.00 90 ALA A O 1
ATOM 761 N N . TYR A 1 91 ? -0.345 2.769 -10.885 1.00 90.94 91 TYR A N 1
ATOM 762 C CA . TYR A 1 91 ? 1.112 2.717 -10.857 1.00 90.94 91 TYR A CA 1
ATOM 763 C C . TYR A 1 91 ? 1.688 1.816 -11.956 1.00 90.94 91 TYR A C 1
ATOM 765 O O . TYR A 1 91 ? 2.608 2.240 -12.650 1.00 90.94 91 TYR A O 1
ATOM 773 N N . ILE A 1 92 ? 1.118 0.624 -12.165 1.00 87.06 92 ILE A N 1
ATOM 774 C CA . ILE A 1 92 ? 1.528 -0.274 -13.254 1.00 87.06 92 ILE A CA 1
ATOM 775 C C . ILE A 1 92 ? 1.306 0.388 -14.614 1.00 87.06 92 ILE A C 1
ATOM 777 O O . ILE A 1 92 ? 2.250 0.485 -15.388 1.00 87.06 92 ILE A O 1
ATOM 781 N N . LEU A 1 93 ? 0.117 0.946 -14.868 1.00 89.69 93 LEU A N 1
ATOM 782 C CA . LEU A 1 93 ? -0.174 1.650 -16.124 1.00 89.69 93 LEU A CA 1
ATOM 783 C C . LEU A 1 93 ? 0.784 2.822 -16.370 1.00 89.69 93 LEU A C 1
ATOM 785 O O . LEU A 1 93 ? 1.217 3.057 -17.497 1.00 89.69 93 LEU A O 1
ATOM 789 N N . LYS A 1 94 ? 1.133 3.565 -15.313 1.00 87.25 94 LYS A N 1
ATOM 790 C CA . LYS A 1 94 ? 2.124 4.640 -15.390 1.00 87.25 94 LYS A CA 1
ATOM 791 C C . LYS A 1 94 ? 3.488 4.095 -15.810 1.00 87.25 94 LYS A C 1
ATOM 793 O O . LYS A 1 94 ? 4.075 4.638 -16.739 1.00 87.25 94 LYS A O 1
ATOM 798 N N . ILE A 1 95 ? 3.966 3.028 -15.171 1.00 83.19 95 ILE A N 1
ATOM 799 C CA . ILE A 1 95 ? 5.246 2.399 -15.520 1.00 83.19 95 ILE A CA 1
ATOM 800 C C . ILE A 1 95 ? 5.225 1.870 -16.951 1.00 83.19 95 ILE A C 1
ATOM 802 O O . ILE A 1 95 ? 6.157 2.129 -17.701 1.00 83.19 95 ILE A O 1
ATOM 806 N N . GLU A 1 96 ? 4.171 1.167 -17.356 1.00 84.38 96 GLU A N 1
ATOM 807 C CA . GLU A 1 96 ? 4.036 0.641 -18.718 1.00 84.38 96 GLU A CA 1
ATOM 808 C C . GLU A 1 96 ? 4.105 1.757 -19.765 1.00 84.38 96 GLU A C 1
ATOM 810 O O . GLU A 1 96 ? 4.780 1.619 -20.785 1.00 84.38 96 GLU A O 1
ATOM 815 N N . ASN A 1 97 ? 3.449 2.888 -19.503 1.00 84.25 97 ASN A N 1
ATOM 816 C CA . ASN A 1 97 ? 3.507 4.047 -20.387 1.00 84.25 97 ASN A CA 1
ATOM 817 C C . ASN A 1 97 ? 4.882 4.726 -20.363 1.00 84.25 97 ASN A C 1
ATOM 819 O O . ASN A 1 97 ? 5.387 5.102 -21.417 1.00 84.25 97 ASN A O 1
ATOM 823 N N . GLU A 1 98 ? 5.525 4.842 -19.201 1.00 81.19 98 GLU A N 1
ATOM 824 C CA . GLU A 1 98 ? 6.887 5.377 -19.091 1.00 81.19 98 GLU A CA 1
ATOM 825 C C . GLU A 1 98 ? 7.908 4.503 -19.833 1.00 81.19 98 GLU A C 1
ATOM 827 O O . GLU A 1 98 ? 8.800 5.041 -20.485 1.00 81.19 98 GLU A O 1
ATOM 832 N N . ILE A 1 99 ? 7.742 3.175 -19.820 1.00 79.25 99 ILE A N 1
ATOM 833 C CA . ILE A 1 99 ? 8.569 2.238 -20.595 1.00 79.25 99 ILE A CA 1
ATOM 834 C C . ILE A 1 99 ? 8.391 2.466 -22.101 1.00 79.25 99 ILE A C 1
ATOM 836 O O . ILE A 1 99 ? 9.376 2.437 -22.837 1.00 79.25 99 ILE A O 1
ATOM 840 N N . LYS A 1 100 ? 7.158 2.713 -22.569 1.00 74.00 100 LYS A N 1
ATOM 841 C CA . LYS A 1 100 ? 6.885 3.017 -23.987 1.00 74.00 100 LYS A CA 1
ATOM 842 C C . LYS A 1 100 ? 7.528 4.332 -24.433 1.00 74.00 100 LYS A C 1
ATOM 844 O O . LYS A 1 100 ? 7.966 4.428 -25.574 1.00 74.00 100 LYS A O 1
ATOM 849 N N . VAL A 1 101 ? 7.562 5.333 -23.552 1.00 75.69 101 VAL A N 1
ATOM 850 C CA . VAL A 1 101 ? 8.061 6.683 -23.860 1.00 75.69 101 VAL A CA 1
ATOM 851 C C . VAL A 1 101 ? 9.585 6.774 -23.750 1.00 75.69 101 VAL A C 1
ATOM 853 O O . VAL A 1 101 ? 10.221 7.394 -24.597 1.00 75.69 101 VAL A O 1
ATOM 856 N N . ASP A 1 102 ? 10.184 6.160 -22.730 1.00 71.25 102 ASP A N 1
ATOM 857 C CA . ASP A 1 102 ? 11.63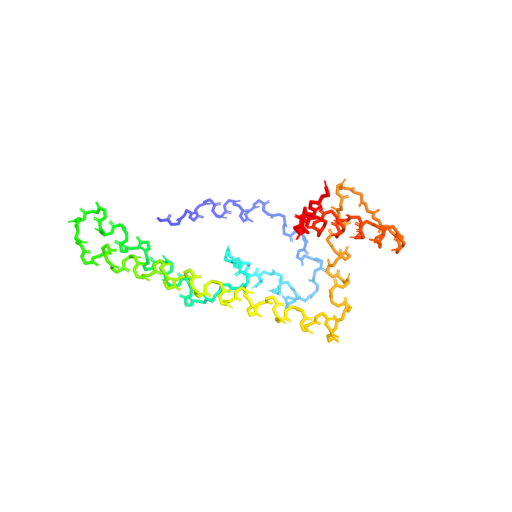2 6.176 -22.513 1.00 71.25 102 ASP A CA 1
ATOM 858 C C . ASP A 1 102 ? 12.147 4.800 -22.058 1.00 71.25 102 ASP A C 1
ATOM 860 O O . ASP A 1 102 ? 12.441 4.572 -20.875 1.00 71.25 102 ASP A O 1
ATOM 864 N N . PRO A 1 103 ? 12.323 3.861 -23.004 1.00 71.25 103 PRO A N 1
ATOM 865 C CA . PRO A 1 103 ? 12.836 2.534 -22.693 1.00 71.25 103 PRO A CA 1
ATOM 866 C C . PRO A 1 103 ? 14.264 2.572 -22.124 1.00 71.25 103 PRO A C 1
ATOM 868 O O . PRO A 1 103 ? 14.688 1.613 -21.478 1.00 71.25 103 PRO A O 1
ATOM 871 N N . LYS A 1 104 ? 15.029 3.666 -22.293 1.00 70.06 104 LYS A N 1
ATOM 872 C CA . LYS A 1 104 ? 16.402 3.760 -21.765 1.00 70.06 104 LYS A CA 1
ATOM 873 C C . LYS A 1 104 ? 16.427 3.771 -20.239 1.00 70.06 104 LYS A C 1
ATOM 875 O O . LYS A 1 104 ? 17.324 3.162 -19.658 1.00 70.06 104 LYS A O 1
ATOM 880 N N . LYS A 1 105 ? 15.449 4.401 -19.580 1.00 67.88 105 LYS A N 1
ATOM 881 C CA . LYS A 1 105 ? 15.330 4.376 -18.109 1.00 67.88 105 LYS A CA 1
ATOM 882 C C . LYS A 1 105 ? 15.039 2.977 -17.586 1.00 67.88 105 LYS A C 1
ATOM 884 O O . LYS A 1 105 ? 15.652 2.559 -16.606 1.00 67.88 105 LYS A O 1
ATOM 889 N N . PHE A 1 106 ? 14.174 2.238 -18.277 1.00 69.19 106 PHE A N 1
ATOM 890 C CA . PHE A 1 106 ? 13.905 0.836 -17.970 1.00 69.19 106 PHE A CA 1
ATOM 891 C C . PHE A 1 106 ? 15.172 -0.014 -18.099 1.00 69.19 106 PHE A C 1
ATOM 893 O O . PHE A 1 106 ? 15.547 -0.710 -17.158 1.00 69.19 106 PHE A O 1
ATOM 900 N N . TRP A 1 107 ? 15.893 0.105 -19.216 1.00 66.81 107 TRP A N 1
ATOM 901 C CA . TRP A 1 107 ? 17.135 -0.641 -19.424 1.00 66.81 107 TRP A CA 1
ATOM 902 C C . TRP A 1 107 ? 18.256 -0.224 -18.468 1.00 66.81 107 TRP A C 1
ATOM 904 O O . TRP A 1 107 ? 19.038 -1.073 -18.055 1.00 66.81 107 TRP A O 1
ATOM 914 N N . SER A 1 108 ? 18.327 1.048 -18.072 1.00 66.19 108 SER A N 1
ATOM 915 C CA . SER A 1 108 ? 19.248 1.522 -17.031 1.00 66.19 108 SER A CA 1
ATOM 916 C C . SER A 1 108 ? 18.926 0.897 -15.666 1.00 66.19 108 SER A C 1
ATOM 918 O O . SER A 1 108 ? 19.815 0.373 -14.994 1.00 66.19 108 SER A O 1
ATOM 920 N N . PHE A 1 109 ? 17.643 0.850 -15.292 1.00 65.69 109 PHE A N 1
ATOM 921 C CA . PHE A 1 109 ? 17.182 0.189 -14.070 1.00 65.69 109 PHE A CA 1
ATOM 922 C C . PHE A 1 109 ? 17.483 -1.317 -14.077 1.00 65.69 109 PHE A C 1
ATOM 924 O O . PHE A 1 109 ? 18.082 -1.824 -13.128 1.00 65.69 109 PHE A O 1
ATOM 931 N N . ILE A 1 110 ? 17.140 -2.018 -15.163 1.00 64.50 110 ILE A N 1
ATOM 932 C CA . ILE A 1 110 ? 17.443 -3.443 -15.365 1.00 64.50 110 ILE A CA 1
ATOM 933 C C . ILE A 1 110 ? 18.952 -3.688 -15.234 1.00 64.50 110 ILE A C 1
ATOM 935 O O . ILE A 1 110 ? 19.362 -4.539 -14.450 1.00 64.50 110 ILE A O 1
ATOM 939 N N . LYS A 1 111 ? 19.789 -2.889 -15.913 1.00 63.50 111 LYS A N 1
ATOM 940 C CA . LYS A 1 111 ? 21.257 -2.969 -15.810 1.00 63.50 111 LYS A CA 1
ATOM 941 C C . LYS A 1 111 ? 21.756 -2.802 -14.375 1.00 63.50 111 LYS A C 1
ATOM 943 O O . LYS A 1 111 ? 22.630 -3.549 -13.960 1.00 63.50 111 LYS A O 1
ATOM 948 N N . SER A 1 112 ? 21.173 -1.890 -13.595 1.00 58.25 112 SER A N 1
ATOM 949 C CA . SER A 1 112 ? 21.551 -1.699 -12.185 1.00 58.25 112 SER A CA 1
ATOM 950 C C . SER A 1 112 ? 21.099 -2.829 -11.243 1.00 58.25 112 SER A C 1
ATOM 952 O O . SER A 1 112 ? 21.622 -2.953 -10.137 1.00 58.25 112 SER A O 1
ATOM 954 N N . LYS A 1 113 ? 20.124 -3.649 -11.659 1.00 52.72 113 LYS A N 1
ATOM 955 C CA . LYS A 1 113 ? 19.518 -4.739 -10.872 1.00 52.72 113 LYS A CA 1
ATOM 956 C C . LYS A 1 113 ? 19.938 -6.140 -11.332 1.00 52.72 113 LYS A C 1
ATOM 958 O O . LYS A 1 113 ? 19.561 -7.110 -10.680 1.00 52.72 113 LYS A O 1
ATOM 963 N N . LEU A 1 114 ? 20.730 -6.261 -12.397 1.00 55.53 114 LEU A N 1
ATOM 964 C CA . LEU A 1 114 ? 21.254 -7.525 -12.929 1.00 55.53 114 LEU A CA 1
ATOM 965 C C . LEU A 1 114 ? 22.431 -8.068 -12.099 1.00 55.53 114 LEU A C 1
ATOM 967 O O . LEU A 1 114 ? 23.498 -8.376 -12.614 1.00 55.53 114 LEU A O 1
ATOM 971 N N . TYR A 1 115 ? 22.192 -8.228 -10.799 1.00 53.00 115 TYR A N 1
ATOM 972 C CA . TYR A 1 115 ? 22.893 -9.190 -9.956 1.00 53.00 115 TYR A CA 1
ATOM 973 C C . TYR A 1 115 ? 21.984 -10.413 -9.818 1.00 53.00 115 TYR A C 1
ATOM 975 O O . TYR A 1 115 ? 21.382 -10.651 -8.772 1.00 53.00 115 TYR A O 1
ATOM 983 N N . LEU A 1 116 ? 21.815 -11.167 -10.904 1.00 50.00 116 LEU A N 1
ATOM 984 C CA . LEU A 1 116 ? 21.147 -12.465 -10.837 1.00 50.00 116 LEU A CA 1
ATOM 985 C C . LEU A 1 116 ? 22.137 -13.446 -10.198 1.00 50.00 116 LEU A C 1
ATOM 987 O O . LEU A 1 116 ? 23.193 -13.720 -10.761 1.00 50.00 116 LEU A O 1
ATOM 991 N N . ASN A 1 117 ? 21.823 -13.926 -8.993 1.00 47.97 117 ASN A N 1
ATOM 992 C CA . ASN A 1 117 ? 22.601 -14.938 -8.266 1.00 47.97 117 ASN A CA 1
ATOM 993 C C . ASN A 1 117 ? 24.099 -14.609 -8.085 1.00 47.97 117 ASN A C 1
ATOM 995 O O . ASN A 1 117 ? 24.939 -15.504 -8.104 1.00 47.97 117 ASN A O 1
ATOM 999 N N . GLY A 1 118 ? 24.449 -13.329 -7.919 1.00 54.09 118 GLY A N 1
ATOM 1000 C CA . GLY A 1 118 ? 25.840 -12.908 -7.703 1.00 54.09 118 GLY A CA 1
ATOM 1001 C C . GLY A 1 118 ? 26.723 -12.910 -8.958 1.00 54.09 118 GLY A C 1
ATOM 1002 O O . GLY A 1 118 ? 27.925 -12.684 -8.841 1.00 54.09 118 GLY A O 1
ATOM 1003 N N . VAL A 1 119 ? 26.152 -13.117 -10.150 1.00 56.06 119 VAL A N 1
ATOM 1004 C CA . VAL A 1 119 ? 26.892 -13.099 -11.418 1.00 56.06 119 VAL A CA 1
ATOM 1005 C C . VAL A 1 119 ? 26.610 -11.796 -12.166 1.00 56.06 119 VAL A C 1
ATOM 1007 O O . VAL A 1 119 ? 25.464 -11.459 -12.459 1.00 56.06 119 VAL A O 1
ATOM 1010 N N . SER A 1 120 ? 27.677 -11.054 -12.460 1.00 57.19 120 SER A N 1
ATOM 1011 C CA . SER A 1 120 ? 27.646 -9.871 -13.320 1.00 57.19 120 SER A CA 1
ATOM 1012 C C . SER A 1 120 ? 27.661 -10.305 -14.787 1.00 57.19 120 SER A C 1
ATOM 1014 O O . SER A 1 120 ? 28.615 -10.939 -15.245 1.00 57.19 120 SER A O 1
ATOM 1016 N N . TYR A 1 121 ? 26.611 -9.967 -15.535 1.00 60.28 121 TYR A N 1
ATOM 1017 C CA . TYR A 1 121 ? 26.542 -10.219 -16.973 1.00 60.28 121 TYR A CA 1
ATOM 1018 C C . TYR A 1 121 ? 26.986 -8.967 -17.734 1.00 60.28 121 TYR A C 1
ATOM 1020 O O . TYR A 1 121 ? 26.236 -8.002 -17.855 1.00 60.28 121 TYR A O 1
ATOM 1028 N N . ASN A 1 122 ? 28.210 -8.983 -18.268 1.00 61.53 122 ASN A N 1
ATOM 1029 C CA . ASN A 1 122 ? 28.783 -7.846 -19.005 1.00 61.53 122 ASN A CA 1
ATOM 1030 C C . ASN A 1 122 ? 28.464 -7.858 -20.510 1.00 61.53 122 ASN A C 1
ATOM 1032 O O . ASN A 1 122 ? 28.699 -6.863 -21.197 1.00 61.53 122 ASN A O 1
ATOM 1036 N N . LYS A 1 123 ? 27.942 -8.969 -21.047 1.00 73.50 123 LYS A N 1
ATOM 1037 C CA . LYS A 1 123 ? 27.599 -9.092 -22.470 1.00 73.50 123 LYS A CA 1
ATOM 1038 C C . LYS A 1 123 ? 26.099 -8.862 -22.685 1.00 73.50 123 LYS A C 1
ATOM 1040 O O . LYS A 1 123 ? 25.292 -9.497 -22.007 1.00 73.50 123 LYS A O 1
ATOM 1045 N N . PRO A 1 124 ? 25.704 -8.025 -23.664 1.00 68.25 124 PRO A N 1
ATOM 1046 C CA . PRO A 1 124 ? 24.296 -7.763 -23.970 1.00 68.25 124 PRO A CA 1
ATOM 1047 C C . PRO A 1 124 ? 23.474 -9.033 -24.235 1.00 68.25 124 PRO A C 1
ATOM 1049 O O . PRO A 1 124 ? 22.328 -9.115 -23.807 1.00 68.25 124 PRO A O 1
ATOM 1052 N N . GLN A 1 125 ? 24.071 -10.033 -24.890 1.00 73.56 125 GLN A N 1
ATOM 1053 C CA . GLN A 1 125 ? 23.401 -11.291 -25.225 1.00 73.56 125 GLN A CA 1
ATOM 1054 C C . GLN A 1 125 ? 23.024 -12.103 -23.980 1.00 73.56 125 GLN A C 1
ATOM 1056 O O . GLN A 1 125 ? 21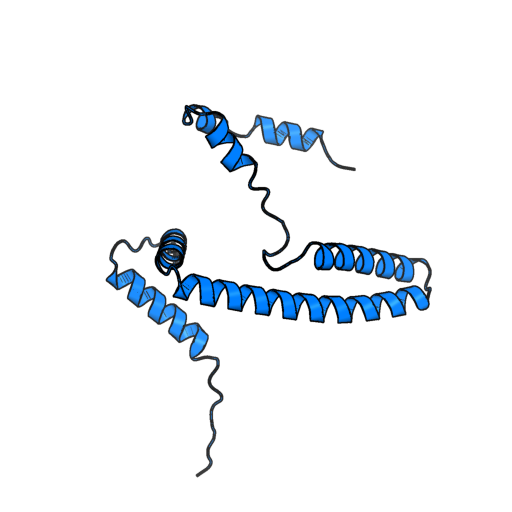.910 -12.610 -23.882 1.00 73.56 125 GLN A O 1
ATOM 1061 N N . ASP A 1 126 ? 23.930 -12.179 -23.006 1.00 73.44 126 ASP A N 1
ATOM 1062 C CA . ASP A 1 126 ? 23.717 -12.954 -21.784 1.00 73.44 126 ASP A CA 1
ATOM 1063 C C . ASP A 1 126 ? 22.639 -12.303 -20.907 1.00 73.44 126 ASP A C 1
ATOM 1065 O O . ASP A 1 126 ? 21.805 -12.995 -20.326 1.00 73.44 126 ASP A O 1
ATOM 1069 N N . ILE A 1 127 ? 22.593 -10.965 -20.893 1.00 68.06 127 ILE A N 1
ATOM 1070 C CA . ILE A 1 127 ? 21.527 -10.188 -20.247 1.00 68.06 127 ILE A CA 1
ATOM 1071 C C . ILE A 1 127 ? 20.161 -10.506 -20.871 1.00 68.06 127 ILE A C 1
ATOM 1073 O O . ILE A 1 127 ? 19.189 -10.735 -20.149 1.00 68.06 127 ILE A O 1
ATOM 1077 N N . LEU A 1 128 ? 20.079 -10.521 -22.205 1.00 71.31 128 LEU A N 1
ATOM 1078 C CA . LEU A 1 128 ? 18.838 -10.811 -22.927 1.00 71.31 128 LEU A CA 1
ATOM 1079 C C . LEU A 1 128 ? 18.369 -12.247 -22.684 1.00 71.31 128 LEU A C 1
ATOM 1081 O O . LEU A 1 128 ? 17.188 -12.462 -22.419 1.00 71.31 128 LEU A O 1
ATOM 1085 N N . ASN A 1 129 ? 19.289 -13.212 -22.706 1.00 78.12 129 ASN A N 1
ATOM 1086 C CA . ASN A 1 129 ? 18.980 -14.615 -22.440 1.00 78.12 129 ASN A CA 1
ATOM 1087 C C . ASN A 1 129 ? 18.509 -14.823 -20.995 1.00 78.12 129 ASN A C 1
ATOM 1089 O O . ASN A 1 129 ? 17.499 -15.487 -20.768 1.00 78.12 129 ASN A O 1
ATOM 1093 N N . ALA A 1 130 ? 19.182 -14.212 -20.016 1.00 72.12 130 ALA A N 1
ATOM 1094 C CA . ALA A 1 130 ? 18.778 -14.276 -18.613 1.00 72.12 130 ALA A CA 1
ATOM 1095 C C . ALA A 1 130 ? 17.390 -13.652 -18.390 1.00 72.12 130 ALA A C 1
ATOM 1097 O O . ALA A 1 130 ? 16.553 -14.229 -17.693 1.00 72.12 130 ALA A O 1
ATOM 1098 N N . PHE A 1 131 ? 17.115 -12.512 -19.032 1.00 73.31 131 PHE A N 1
ATOM 1099 C CA . PHE A 1 131 ? 15.791 -11.895 -19.015 1.00 73.31 131 PHE A CA 1
ATOM 1100 C C . PHE A 1 131 ? 14.730 -12.801 -19.655 1.00 73.31 131 PHE A C 1
ATOM 1102 O O . PHE A 1 131 ? 13.673 -12.997 -19.064 1.00 73.31 131 PHE A O 1
ATOM 1109 N N . ALA A 1 132 ? 15.008 -13.398 -20.818 1.00 78.75 132 ALA A N 1
ATOM 1110 C CA . ALA A 1 132 ? 14.082 -14.298 -21.506 1.00 78.75 132 ALA A CA 1
ATOM 1111 C C . ALA A 1 132 ? 13.768 -15.559 -20.680 1.00 78.75 132 ALA A C 1
ATOM 1113 O O . ALA A 1 132 ? 12.606 -15.957 -20.569 1.00 78.75 132 ALA A O 1
ATOM 1114 N N . HIS A 1 133 ? 14.776 -16.159 -20.040 1.00 76.00 133 HIS A N 1
ATOM 1115 C CA . HIS A 1 133 ? 14.587 -17.285 -19.122 1.00 76.00 133 HIS A CA 1
ATOM 1116 C C . HIS A 1 133 ? 13.762 -16.895 -17.891 1.00 76.00 133 HIS A C 1
ATOM 1118 O O . HIS A 1 133 ? 12.823 -17.601 -17.528 1.00 76.00 133 HIS A O 1
ATOM 1124 N N . PHE A 1 134 ? 14.054 -15.746 -17.279 1.00 76.06 134 PHE A N 1
ATOM 1125 C CA . PHE A 1 134 ? 13.264 -15.243 -16.156 1.00 76.06 134 PHE A CA 1
ATOM 1126 C C . PHE A 1 134 ? 11.805 -14.999 -16.566 1.00 76.06 134 PHE A C 1
ATOM 1128 O O . PHE A 1 134 ? 10.887 -15.488 -15.910 1.00 76.06 134 PHE A O 1
ATOM 1135 N N . PHE A 1 135 ? 11.584 -14.308 -17.685 1.00 74.44 135 PHE A N 1
ATOM 1136 C CA . PHE A 1 135 ? 10.255 -13.931 -18.158 1.00 74.44 135 PHE A CA 1
ATOM 1137 C C . PHE A 1 135 ? 9.414 -15.144 -18.581 1.00 74.44 135 PHE A C 1
ATOM 1139 O O . PHE A 1 135 ? 8.237 -15.235 -18.237 1.00 74.44 135 PHE A O 1
ATOM 1146 N N . SER A 1 136 ? 10.015 -16.120 -19.265 1.00 76.00 136 SER A N 1
ATOM 1147 C CA . SER A 1 136 ? 9.332 -17.379 -19.592 1.00 76.00 136 SER A CA 1
ATOM 1148 C C . SER A 1 136 ? 8.941 -18.158 -18.333 1.00 76.00 136 SER A C 1
ATOM 1150 O O . SER A 1 136 ? 7.814 -18.638 -18.250 1.00 76.00 136 SER A O 1
ATOM 1152 N N . SER A 1 137 ? 9.801 -18.211 -17.310 1.00 75.31 137 SER A N 1
ATOM 1153 C CA . SER A 1 137 ? 9.500 -18.942 -16.070 1.00 75.31 137 SER A CA 1
ATOM 1154 C C . SER A 1 137 ? 8.280 -18.397 -15.312 1.00 75.31 137 SER A C 1
ATOM 1156 O O . SER A 1 137 ? 7.493 -19.174 -14.774 1.00 75.31 137 SER A O 1
ATOM 1158 N N . ILE A 1 138 ? 8.076 -17.075 -15.312 1.00 66.62 138 ILE A N 1
ATOM 1159 C CA . ILE A 1 138 ? 6.960 -16.430 -14.602 1.00 66.62 138 ILE A CA 1
ATOM 1160 C C . ILE A 1 138 ? 5.652 -16.438 -15.409 1.00 66.62 138 ILE A C 1
ATOM 1162 O O . ILE A 1 138 ? 4.578 -16.464 -14.813 1.00 66.62 138 ILE A O 1
ATOM 1166 N N . HIS A 1 139 ? 5.722 -16.434 -16.747 1.00 59.12 139 HIS A N 1
ATOM 1167 C CA . HIS A 1 139 ? 4.542 -16.340 -17.620 1.00 59.12 139 HIS A CA 1
ATOM 1168 C C . HIS A 1 139 ? 4.013 -17.692 -18.114 1.00 59.12 139 HIS A C 1
ATOM 1170 O O . HIS A 1 139 ? 2.834 -17.799 -18.453 1.00 59.12 139 HIS A O 1
ATOM 1176 N N . VAL A 1 140 ? 4.829 -18.749 -18.116 1.00 58.78 140 VAL A N 1
ATOM 1177 C CA . VAL A 1 140 ? 4.359 -20.100 -18.472 1.00 58.78 140 VAL A CA 1
ATOM 1178 C C . VAL A 1 140 ? 3.427 -20.675 -17.391 1.00 58.78 140 VAL A C 1
ATOM 1180 O O . VAL A 1 140 ? 2.508 -21.421 -17.714 1.00 58.78 140 VAL A O 1
ATOM 1183 N N . LEU A 1 141 ? 3.559 -20.244 -16.130 1.00 52.31 141 LEU A N 1
ATOM 1184 C CA . LEU A 1 141 ? 2.690 -20.661 -15.016 1.00 52.31 141 LEU A CA 1
ATOM 1185 C C . LEU A 1 141 ? 1.254 -20.095 -15.072 1.00 52.31 141 LEU A C 1
ATOM 1187 O O . LEU A 1 141 ? 0.408 -20.533 -14.296 1.00 52.31 141 LEU A O 1
ATOM 1191 N N . SER A 1 142 ? 0.960 -19.137 -15.962 1.00 47.25 142 SER A N 1
ATOM 1192 C CA . SER A 1 142 ? -0.363 -18.493 -16.060 1.00 47.25 142 SER A CA 1
ATOM 1193 C C . SER A 1 142 ? -1.225 -18.956 -17.237 1.00 47.25 142 SER A C 1
ATOM 1195 O O . SER A 1 142 ? -2.271 -18.359 -17.484 1.00 47.25 142 SER A O 1
ATOM 1197 N N . SER A 1 143 ? -0.821 -19.994 -17.972 1.00 41.25 143 SER A N 1
ATOM 1198 C CA . SER A 1 143 ? -1.683 -20.562 -19.016 1.00 41.25 143 SER A CA 1
ATOM 1199 C C . SER A 1 143 ? -2.655 -21.569 -18.390 1.00 41.25 143 SER A C 1
ATOM 1201 O O . SER A 1 143 ? -2.192 -22.566 -17.832 1.00 41.25 143 SER A O 1
ATOM 1203 N N . PRO A 1 144 ? -3.986 -21.362 -18.452 1.00 46.28 144 PRO A N 1
ATOM 1204 C CA . PRO A 1 144 ? -4.921 -22.422 -18.117 1.00 46.28 144 PRO A CA 1
ATOM 1205 C C . PRO A 1 144 ? -4.748 -23.542 -19.146 1.00 46.28 144 PRO A C 1
ATOM 1207 O O . PRO A 1 144 ? -4.833 -23.321 -20.354 1.00 46.28 144 PRO A O 1
ATOM 1210 N N . VAL A 1 145 ? -4.461 -24.742 -18.645 1.00 44.16 145 VAL A N 1
ATOM 1211 C CA . VAL A 1 145 ? -4.525 -25.988 -19.405 1.00 44.16 145 VAL A CA 1
ATOM 1212 C C . VAL A 1 145 ? -5.958 -26.118 -19.917 1.00 44.16 145 VAL A C 1
ATOM 1214 O O . VAL A 1 145 ? -6.871 -26.403 -19.147 1.00 44.16 145 VAL A O 1
ATOM 1217 N N . ASN A 1 146 ? -6.165 -25.867 -21.209 1.00 41.44 146 ASN A N 1
ATOM 1218 C CA . ASN A 1 146 ? -7.372 -26.304 -21.895 1.00 41.44 146 ASN A CA 1
ATOM 1219 C C . ASN A 1 146 ? -7.275 -27.824 -22.032 1.00 41.44 146 ASN A C 1
ATOM 1221 O O . ASN A 1 146 ? -6.678 -28.333 -22.979 1.00 41.44 146 ASN A O 1
ATOM 1225 N N . THR A 1 147 ? -7.833 -28.544 -21.062 1.00 45.50 147 THR A N 1
ATOM 1226 C CA . THR A 1 147 ? -8.227 -29.938 -21.250 1.00 45.50 147 THR A CA 1
ATOM 1227 C C . THR A 1 147 ? -9.373 -29.922 -22.256 1.00 45.50 147 THR A C 1
ATOM 1229 O O . THR A 1 147 ? -10.463 -29.445 -21.946 1.00 45.50 147 THR A O 1
ATOM 1232 N N . ILE A 1 148 ? -9.106 -30.356 -23.486 1.00 47.03 148 ILE A N 1
ATOM 1233 C CA . ILE A 1 148 ? -10.155 -30.744 -24.425 1.00 47.03 148 ILE A CA 1
ATOM 1234 C C . ILE A 1 148 ? -10.097 -32.263 -24.472 1.00 47.03 148 ILE A C 1
ATOM 1236 O O . ILE A 1 148 ? -9.065 -32.834 -24.827 1.00 47.03 148 ILE A O 1
ATOM 1240 N N . ASP A 1 149 ? -11.194 -32.863 -24.025 1.00 40.44 149 ASP A N 1
ATOM 1241 C CA . ASP A 1 149 ? -11.484 -34.287 -24.083 1.00 40.44 149 ASP A CA 1
ATOM 1242 C C . ASP A 1 149 ? -11.316 -34.846 -25.504 1.00 40.44 149 ASP A C 1
ATOM 1244 O O . ASP A 1 149 ? -11.634 -34.183 -26.498 1.00 40.44 149 ASP A O 1
ATOM 1248 N N . GLY A 1 150 ? -10.861 -36.097 -25.564 1.00 39.53 150 GLY A N 1
ATOM 1249 C CA . GLY A 1 150 ? -10.993 -37.009 -26.695 1.00 39.53 150 GLY A CA 1
ATOM 1250 C C . GLY A 1 150 ? -11.380 -38.379 -26.167 1.00 39.53 150 GLY A C 1
ATOM 1251 O O . GLY A 1 150 ? -10.694 -38.834 -25.223 1.00 39.53 150 GLY A O 1
#